Protein AF-A0A0N7JUK9-F1 (afdb_monomer_lite)

Secondary structure (DSSP, 8-state):
-BTTBSS-HHHHHHHHHHHHHHHHHHHHHHHHHHHHT--EEE--TT--------HHHHHHHHHHHHHHHTT---SS---SS--EEEES-HHHHHHHHHTT--EEETT--S-TTTSPP---SSGGGS-HHHHTTS--PPPP---

Sequence (143 aa):
MRAGRIANADTAALIAQSREADERDRVAKTYLCALLGYDTAALANEGLTVYAPARLRLEAALRAAQQSAATVEDPQPRSSHPWHFITNRSTTLATLQSIGASARHAEDRSDPARTPAYLGFFDEDISDSDRLGSPRAPGPLQL

Radius of gyration: 20.31 Å; chains: 1; bounding box: 66×39×54 Å

Organism: NCBI:txid1323664

pLDDT: mean 74.3, std 15.98, range [38.84, 95.12]

Foldseek 3Di:
DPPPDPDDPVVVVVVVVVVVVCLLCVQLVLQLCLQVVNQEDEDDPDDDDDDDDDPVSSVVSSVVSVVVSVPDPDSDPPRPRHHEYEYQDPVVQVVCVVVVGHYDYQPPCVDVVSDDHDPDDDPVSDDPVVVVVDDPDDDDDDD

Structure (mmCIF, N/CA/C/O backbone):
data_AF-A0A0N7JUK9-F1
#
_entry.id   AF-A0A0N7JUK9-F1
#
loop_
_atom_site.group_PDB
_atom_site.id
_atom_site.type_symbol
_atom_site.label_atom_id
_atom_site.label_alt_id
_atom_site.label_comp_id
_atom_site.label_asym_id
_atom_site.label_entity_id
_atom_site.label_seq_id
_atom_site.pdbx_PDB_ins_code
_atom_site.Cartn_x
_atom_site.Cartn_y
_atom_site.Cartn_z
_atom_site.occupancy
_atom_site.B_iso_or_equiv
_atom_site.auth_seq_id
_atom_site.auth_comp_id
_atom_site.auth_asym_id
_atom_site.auth_atom_id
_atom_site.pdbx_PDB_model_num
ATOM 1 N N . MET A 1 1 ? 5.794 -0.891 33.445 1.00 47.47 1 MET A N 1
ATOM 2 C CA . MET A 1 1 ? 4.531 -1.654 33.323 1.00 47.47 1 MET A CA 1
ATOM 3 C C . MET A 1 1 ? 3.838 -1.682 34.679 1.00 47.47 1 MET A C 1
ATOM 5 O O . MET A 1 1 ? 4.474 -2.089 35.640 1.00 47.47 1 MET A O 1
ATOM 9 N N . ARG A 1 2 ? 2.576 -1.248 34.798 1.00 50.44 2 ARG A N 1
ATOM 10 C CA . ARG A 1 2 ? 1.756 -1.514 35.998 1.00 50.44 2 ARG A CA 1
ATOM 11 C C . ARG A 1 2 ? 0.662 -2.511 35.605 1.00 50.44 2 ARG A C 1
ATOM 13 O O . ARG A 1 2 ? -0.066 -2.262 34.650 1.00 50.44 2 ARG A O 1
ATOM 20 N N . ALA A 1 3 ? 0.590 -3.640 36.313 1.00 62.16 3 ALA A N 1
ATOM 21 C CA . ALA A 1 3 ? -0.459 -4.661 36.185 1.00 62.16 3 ALA A CA 1
ATOM 22 C C . ALA A 1 3 ? -0.693 -5.236 34.766 1.00 62.16 3 ALA A C 1
ATOM 24 O O . ALA A 1 3 ? -1.832 -5.465 34.375 1.00 62.16 3 ALA A O 1
ATOM 25 N N . GLY A 1 4 ? 0.357 -5.436 33.959 1.00 65.12 4 GLY A N 1
ATOM 26 C CA . GLY A 1 4 ? 0.213 -6.010 32.608 1.00 65.12 4 GLY A CA 1
ATOM 27 C C . GLY A 1 4 ? -0.435 -5.082 31.569 1.00 65.12 4 GLY A C 1
ATOM 28 O O . GLY A 1 4 ? -0.565 -5.460 30.409 1.00 65.12 4 GLY A O 1
ATOM 29 N N . ARG A 1 5 ? -0.790 -3.842 31.939 1.00 61.12 5 ARG A N 1
ATOM 30 C CA . ARG A 1 5 ? -1.208 -2.812 30.983 1.00 61.12 5 ARG A CA 1
ATOM 31 C C . ARG A 1 5 ? 0.011 -2.070 30.447 1.00 61.12 5 ARG A C 1
ATOM 33 O O . ARG A 1 5 ? 0.749 -1.426 31.195 1.00 61.12 5 ARG A O 1
ATOM 40 N N . ILE A 1 6 ? 0.191 -2.161 29.132 1.00 69.12 6 ILE A N 1
ATOM 41 C CA . ILE A 1 6 ? 1.264 -1.487 28.389 1.00 69.12 6 ILE A CA 1
ATOM 42 C C . ILE A 1 6 ? 0.969 0.025 28.258 1.00 69.12 6 ILE A C 1
ATOM 44 O O . ILE A 1 6 ? 1.899 0.816 28.150 1.00 69.12 6 ILE A O 1
ATOM 48 N N . ALA A 1 7 ? -0.300 0.444 28.384 1.00 74.94 7 ALA A N 1
ATOM 49 C CA . ALA A 1 7 ? -0.749 1.836 28.282 1.00 74.94 7 ALA A CA 1
ATOM 50 C C . ALA A 1 7 ? -1.719 2.247 29.416 1.00 74.94 7 ALA A C 1
ATOM 52 O O . ALA A 1 7 ? -2.567 1.455 29.862 1.00 74.94 7 ALA A O 1
ATOM 53 N N . ASN A 1 8 ? -1.621 3.504 29.871 1.00 86.75 8 ASN A N 1
ATOM 54 C CA . ASN A 1 8 ? -2.604 4.111 30.780 1.00 86.75 8 ASN A CA 1
ATOM 55 C C . ASN A 1 8 ? -3.948 4.359 30.048 1.00 86.75 8 ASN A C 1
ATOM 57 O O . ASN A 1 8 ? -4.079 4.048 28.863 1.00 86.75 8 ASN A O 1
ATOM 61 N N . ALA A 1 9 ? -4.981 4.809 30.765 1.00 87.00 9 ALA A N 1
ATOM 62 C CA . ALA A 1 9 ? -6.319 4.980 30.188 1.00 87.00 9 ALA A CA 1
ATOM 63 C C . ALA A 1 9 ? -6.340 6.015 29.050 1.00 87.00 9 ALA A C 1
ATOM 65 O O . ALA A 1 9 ? -6.907 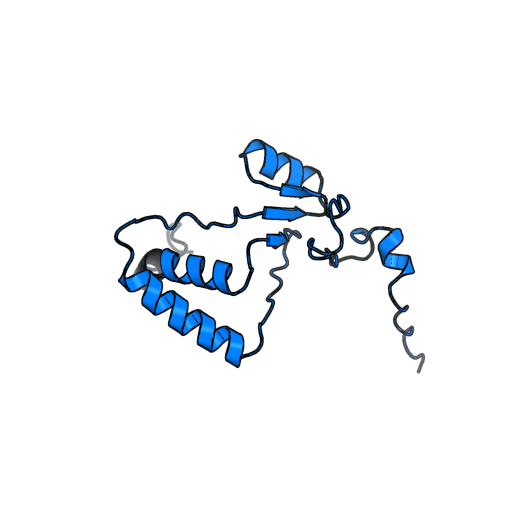5.737 27.996 1.00 87.00 9 ALA A O 1
ATOM 66 N N . ASP A 1 10 ? -5.643 7.134 29.229 1.00 89.69 10 ASP A N 1
ATOM 67 C CA . ASP A 1 10 ? -5.603 8.223 28.251 1.00 89.69 10 ASP A CA 1
ATOM 68 C C . ASP A 1 10 ? -4.896 7.795 26.960 1.00 89.69 10 ASP A C 1
ATOM 70 O O . ASP A 1 10 ? -5.410 7.992 25.862 1.00 89.69 10 ASP A O 1
ATOM 74 N N . THR A 1 11 ? -3.751 7.113 27.066 1.00 90.00 11 THR A N 1
ATOM 75 C CA . THR A 1 11 ? -3.047 6.550 25.906 1.00 90.00 11 THR A CA 1
ATOM 76 C C . THR A 1 11 ? -3.894 5.496 25.192 1.00 90.00 11 THR A C 1
ATOM 78 O O . THR A 1 11 ? -3.910 5.456 23.965 1.00 90.00 11 THR A O 1
ATOM 81 N N . ALA A 1 12 ? -4.623 4.652 25.930 1.00 88.75 12 ALA A N 1
ATOM 82 C CA . ALA A 1 12 ? -5.521 3.675 25.317 1.00 88.75 12 ALA A CA 1
ATOM 83 C C . ALA A 1 12 ? -6.662 4.355 24.538 1.00 88.75 12 ALA A C 1
ATOM 85 O O . ALA A 1 12 ? -6.991 3.911 23.438 1.00 88.75 12 ALA A O 1
ATOM 86 N N . ALA A 1 13 ? -7.217 5.448 25.070 1.00 90.38 13 ALA A N 1
ATOM 87 C CA . ALA A 1 13 ? -8.234 6.244 24.389 1.00 90.38 13 ALA A CA 1
ATOM 88 C C . ALA A 1 13 ? -7.686 6.908 23.114 1.00 90.38 13 ALA A C 1
ATOM 90 O O . ALA A 1 13 ? -8.327 6.834 22.068 1.00 90.38 13 ALA A O 1
ATOM 91 N N . LEU A 1 14 ? -6.472 7.469 23.161 1.00 93.25 14 LEU A N 1
ATOM 92 C CA . LEU A 1 14 ? -5.811 8.045 21.982 1.00 93.25 14 LEU A CA 1
ATOM 93 C C . LEU A 1 14 ? -5.555 7.001 20.888 1.00 93.25 14 LEU A C 1
ATOM 95 O O . LEU A 1 14 ? -5.791 7.269 19.713 1.00 93.25 14 LEU A O 1
ATOM 99 N N . ILE A 1 15 ? -5.124 5.790 21.255 1.00 90.56 15 ILE A N 1
ATOM 100 C CA . ILE A 1 15 ? -4.944 4.690 20.294 1.00 90.56 15 ILE A CA 1
ATOM 101 C C . ILE A 1 15 ? -6.282 4.307 19.655 1.00 90.56 15 ILE A C 1
ATOM 103 O O . ILE A 1 15 ? -6.340 4.096 18.445 1.00 90.56 15 ILE A O 1
ATOM 107 N N . ALA A 1 16 ? -7.353 4.214 20.446 1.00 91.31 16 ALA A N 1
ATOM 108 C CA . ALA A 1 16 ? -8.682 3.907 19.925 1.00 91.31 16 ALA A CA 1
ATOM 109 C C . ALA A 1 16 ? -9.159 4.984 18.939 1.00 91.31 16 ALA A C 1
ATOM 111 O O . ALA A 1 16 ? -9.578 4.652 17.833 1.00 91.31 16 ALA A O 1
ATOM 112 N N . GLN A 1 17 ? -8.997 6.261 19.295 1.00 92.75 17 GLN A N 1
ATOM 113 C CA . GLN A 1 17 ? -9.339 7.387 18.427 1.00 92.75 17 GLN A CA 1
ATOM 114 C C . GLN A 1 17 ? -8.517 7.392 17.131 1.00 92.75 17 GLN A C 1
ATOM 116 O O . GLN A 1 17 ? -9.065 7.631 16.057 1.00 92.75 17 GLN A O 1
ATOM 121 N N . SER A 1 18 ? -7.216 7.096 17.213 1.00 91.56 18 SER A N 1
ATOM 122 C CA . SER A 1 18 ? -6.349 6.973 16.036 1.00 91.56 18 SER A CA 1
ATOM 123 C C . SER A 1 18 ? -6.837 5.873 15.100 1.00 91.56 18 SER A C 1
ATOM 125 O O . SER A 1 18 ? -6.938 6.096 13.900 1.00 91.56 18 SER A O 1
ATOM 127 N N . ARG A 1 19 ? -7.185 4.699 15.640 1.00 90.62 19 ARG A N 1
ATOM 128 C CA . ARG A 1 19 ? -7.694 3.573 14.842 1.00 90.62 19 ARG A CA 1
ATOM 129 C C . ARG A 1 19 ? -9.022 3.900 14.170 1.00 90.62 19 ARG A C 1
ATOM 131 O O . ARG A 1 19 ? -9.225 3.540 13.019 1.00 90.62 19 ARG A O 1
ATOM 138 N N . GLU A 1 20 ? -9.913 4.590 14.874 1.00 90.12 20 GLU A N 1
ATOM 139 C CA . GLU A 1 20 ? -11.186 5.033 14.305 1.00 90.12 20 GLU A CA 1
ATOM 140 C C . GLU A 1 20 ? -10.978 6.055 13.178 1.00 90.12 20 GLU A C 1
ATOM 142 O O . GLU A 1 20 ? -11.640 5.984 12.144 1.00 90.12 20 GLU A O 1
ATOM 147 N N . ALA A 1 21 ? -10.037 6.989 13.350 1.00 88.38 21 ALA A N 1
ATOM 148 C CA . ALA A 1 21 ? -9.652 7.914 12.289 1.00 88.38 21 ALA A CA 1
ATOM 149 C C . ALA A 1 21 ? -9.065 7.172 11.078 1.00 88.38 21 ALA A C 1
ATOM 151 O O . ALA A 1 21 ? -9.457 7.449 9.947 1.00 88.38 21 ALA A O 1
ATOM 152 N N . ASP A 1 22 ? -8.199 6.184 11.307 1.00 87.31 22 ASP A N 1
ATOM 153 C CA . ASP A 1 22 ? -7.622 5.373 10.237 1.00 87.31 22 ASP A CA 1
ATOM 154 C C . ASP A 1 22 ? -8.674 4.574 9.461 1.00 87.31 22 ASP A C 1
ATOM 156 O O . ASP A 1 22 ? -8.587 4.513 8.232 1.00 87.31 22 ASP A O 1
ATOM 160 N N . GLU A 1 23 ? -9.673 4.010 10.146 1.00 84.94 23 GLU A N 1
ATOM 161 C CA . GLU A 1 23 ? -10.769 3.285 9.494 1.00 84.94 23 GLU A CA 1
ATOM 162 C C . GLU A 1 23 ? -11.628 4.224 8.640 1.00 84.94 23 GLU A C 1
ATOM 164 O O . GLU A 1 23 ? -11.928 3.906 7.488 1.00 84.94 23 GLU A O 1
ATOM 169 N N . ARG A 1 24 ? -11.955 5.419 9.154 1.00 83.94 24 ARG A N 1
ATOM 170 C CA . ARG A 1 24 ? -12.681 6.447 8.386 1.00 83.94 24 ARG A CA 1
ATOM 171 C C . ARG A 1 24 ? -11.909 6.882 7.138 1.00 83.94 24 ARG A C 1
ATOM 173 O O . ARG A 1 24 ? -12.505 7.066 6.078 1.00 83.94 24 ARG A O 1
ATOM 180 N N . ASP A 1 25 ? -10.588 6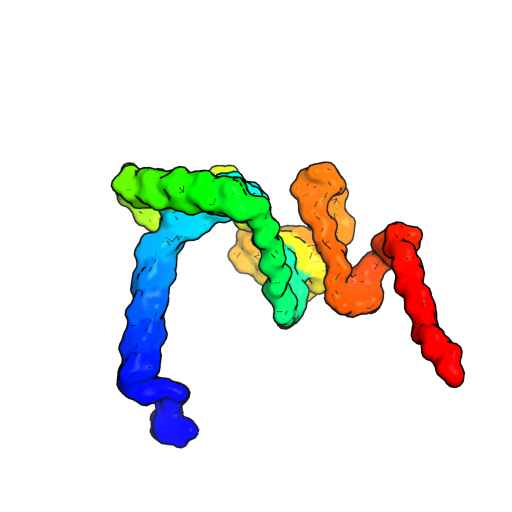.991 7.237 1.00 85.50 25 ASP A N 1
ATOM 181 C CA . ASP A 1 25 ? -9.737 7.443 6.135 1.00 85.50 25 ASP A CA 1
ATOM 182 C C . ASP A 1 25 ? -9.400 6.340 5.120 1.00 85.50 25 ASP A C 1
ATOM 184 O O . ASP A 1 25 ? -8.872 6.636 4.041 1.00 85.50 25 ASP A O 1
ATOM 188 N N . ARG A 1 26 ? -9.682 5.066 5.425 1.00 83.25 26 ARG A N 1
ATOM 189 C CA . ARG A 1 26 ? -9.266 3.912 4.610 1.00 83.25 26 ARG A CA 1
ATOM 190 C C . ARG A 1 26 ? -9.689 4.037 3.146 1.00 83.25 26 ARG A C 1
ATOM 192 O O . ARG A 1 26 ? -8.903 3.721 2.249 1.00 83.25 26 ARG A O 1
ATOM 199 N N . VAL A 1 27 ? -10.908 4.515 2.891 1.00 80.69 27 VAL A N 1
ATOM 200 C CA . VAL A 1 27 ? -11.451 4.680 1.532 1.00 80.69 27 VAL A CA 1
ATOM 201 C C . VAL A 1 27 ? -10.662 5.727 0.749 1.00 80.69 27 VAL A C 1
ATOM 203 O O . VAL A 1 27 ? -10.154 5.436 -0.334 1.00 80.69 27 VAL A O 1
ATOM 206 N N . ALA A 1 28 ? -10.477 6.916 1.325 1.00 83.44 28 ALA A N 1
ATOM 207 C CA . ALA A 1 28 ? -9.707 7.991 0.705 1.00 83.44 28 ALA A CA 1
ATOM 208 C C . ALA A 1 28 ? -8.238 7.589 0.484 1.00 83.44 28 ALA A C 1
ATOM 210 O O . ALA A 1 28 ? -7.691 7.834 -0.590 1.00 83.44 28 ALA A O 1
ATOM 211 N N . LYS A 1 29 ? -7.613 6.907 1.455 1.00 86.62 29 LYS A N 1
ATOM 212 C CA . LYS A 1 29 ? -6.245 6.374 1.330 1.00 86.62 29 LYS A CA 1
ATOM 213 C C . LYS A 1 29 ? -6.133 5.363 0.182 1.00 86.62 29 LYS A C 1
ATOM 215 O O . LYS A 1 29 ? -5.172 5.413 -0.578 1.00 86.62 29 LYS A O 1
ATOM 220 N N . THR A 1 30 ? -7.135 4.500 0.002 1.00 81.50 30 THR A N 1
ATOM 221 C CA . THR A 1 30 ? -7.168 3.525 -1.104 1.00 81.50 30 THR A CA 1
ATOM 222 C C . THR A 1 30 ? -7.222 4.223 -2.466 1.00 81.50 30 THR A C 1
ATOM 224 O O . THR A 1 30 ? -6.419 3.913 -3.346 1.00 81.50 30 THR A O 1
ATOM 227 N N . TYR A 1 31 ? -8.109 5.211 -2.630 1.00 82.00 31 TYR A N 1
ATOM 228 C CA . TYR A 1 31 ? -8.185 6.008 -3.861 1.00 82.00 31 TYR A CA 1
ATOM 229 C C . TYR A 1 31 ? -6.901 6.790 -4.131 1.00 82.00 31 TYR A C 1
ATOM 231 O O . TYR A 1 31 ? -6.440 6.841 -5.269 1.00 82.00 31 TYR A O 1
ATOM 239 N N . LEU A 1 32 ? -6.306 7.375 -3.091 1.00 87.38 32 LEU A N 1
ATOM 240 C CA . LEU A 1 32 ? -5.043 8.091 -3.203 1.00 87.38 32 LEU A CA 1
ATOM 241 C C . LEU A 1 32 ? -3.935 7.179 -3.740 1.00 87.38 32 LEU A C 1
ATOM 243 O O . LEU A 1 32 ? -3.240 7.559 -4.680 1.00 87.38 32 LEU A O 1
ATOM 247 N N . CYS A 1 33 ? -3.797 5.973 -3.184 1.00 85.19 33 CYS A N 1
ATOM 248 C CA . CYS A 1 33 ? -2.834 4.989 -3.667 1.00 85.19 33 CYS A CA 1
ATOM 249 C C . CYS A 1 33 ? -3.086 4.637 -5.138 1.00 85.19 33 CYS A C 1
ATOM 251 O O . CYS A 1 33 ? -2.157 4.712 -5.938 1.00 85.19 33 CYS A O 1
ATOM 253 N N . ALA A 1 34 ? -4.336 4.374 -5.533 1.00 82.00 34 ALA A N 1
ATOM 254 C CA . ALA A 1 34 ? -4.673 4.085 -6.928 1.00 82.00 34 ALA A CA 1
ATOM 255 C C . ALA A 1 34 ? -4.314 5.247 -7.879 1.00 82.00 34 ALA A C 1
ATOM 257 O O . ALA A 1 34 ? -3.669 5.032 -8.903 1.00 82.00 34 ALA A O 1
ATOM 258 N N . LEU A 1 35 ? -4.645 6.494 -7.519 1.00 86.31 35 LEU A N 1
ATOM 259 C CA . LEU A 1 35 ? -4.318 7.696 -8.305 1.00 86.31 35 LEU A CA 1
ATOM 260 C C . LEU A 1 35 ? -2.808 7.928 -8.446 1.00 86.31 35 LEU A C 1
ATOM 262 O O . LEU A 1 35 ? -2.330 8.474 -9.445 1.00 86.31 35 LEU A O 1
ATOM 266 N N . LEU A 1 36 ? -2.041 7.532 -7.434 1.00 86.62 36 LEU A N 1
ATOM 267 C CA . LEU A 1 36 ? -0.587 7.624 -7.450 1.00 86.62 36 LEU A CA 1
ATOM 268 C C . LEU A 1 36 ? 0.078 6.418 -8.134 1.00 86.62 36 LEU A C 1
ATOM 270 O O . LEU A 1 36 ? 1.279 6.481 -8.412 1.00 86.62 36 LEU A O 1
ATOM 2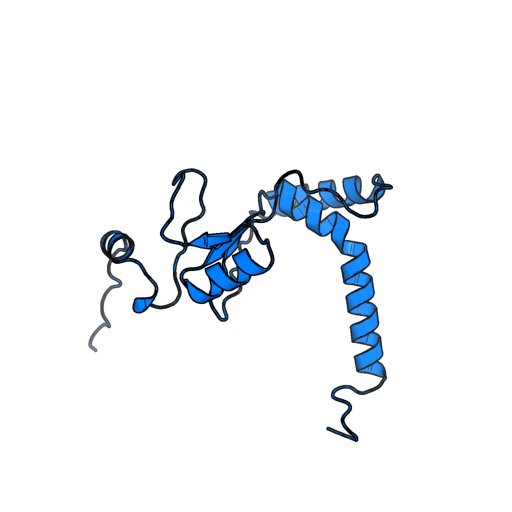74 N N . GLY A 1 37 ? -0.690 5.382 -8.484 1.00 82.38 37 GLY A N 1
ATOM 275 C CA . GLY A 1 37 ? -0.175 4.12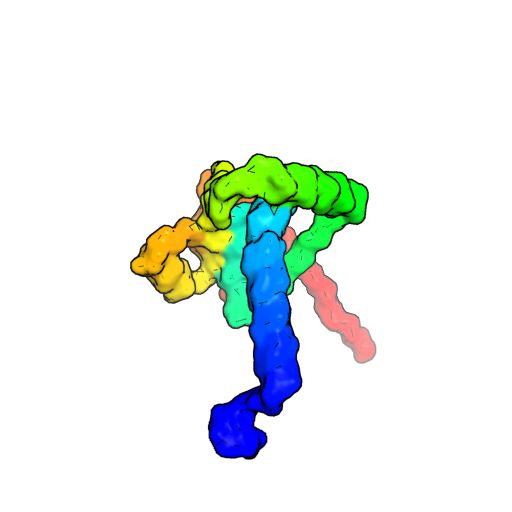7 -9.033 1.00 82.38 37 GLY A CA 1
ATOM 276 C C . GLY A 1 37 ? 0.566 3.291 -7.988 1.00 82.38 37 GLY A C 1
ATOM 277 O O . GLY A 1 37 ? 1.523 2.599 -8.317 1.00 82.38 37 GLY A O 1
ATOM 278 N N . TYR A 1 38 ? 0.188 3.416 -6.716 1.00 83.69 38 TYR A N 1
ATOM 279 C CA . TYR A 1 38 ? 0.737 2.634 -5.614 1.00 83.69 38 TYR A CA 1
ATOM 280 C C . TYR A 1 38 ? -0.134 1.407 -5.387 1.00 83.69 38 TYR A C 1
ATOM 282 O O . TYR A 1 38 ? -1.133 1.456 -4.675 1.00 83.69 38 TYR A O 1
ATOM 290 N N . ASP A 1 39 ? 0.265 0.305 -6.002 1.00 82.31 39 ASP A N 1
ATOM 291 C CA . ASP A 1 39 ? -0.346 -1.012 -5.823 1.00 82.31 39 ASP A CA 1
ATOM 292 C C . ASP A 1 39 ? 0.681 -2.074 -5.406 1.00 82.31 39 ASP A C 1
ATOM 294 O O . ASP A 1 39 ? 0.332 -3.229 -5.185 1.00 82.31 39 ASP A O 1
ATOM 298 N N . THR A 1 40 ? 1.954 -1.692 -5.284 1.00 82.81 40 THR A N 1
ATOM 299 C CA . THR A 1 40 ? 3.057 -2.611 -5.025 1.00 82.81 40 THR A CA 1
ATOM 300 C C . THR A 1 40 ? 3.806 -2.203 -3.762 1.00 82.81 40 THR A C 1
ATOM 302 O O . THR A 1 40 ? 4.288 -1.076 -3.653 1.00 82.81 40 THR A O 1
ATOM 305 N N . ALA A 1 41 ? 3.943 -3.136 -2.821 1.00 83.56 41 ALA A N 1
ATOM 306 C CA . ALA A 1 41 ? 4.710 -2.957 -1.592 1.00 83.56 41 ALA A CA 1
ATOM 307 C C . ALA A 1 41 ? 5.907 -3.917 -1.553 1.00 83.56 41 ALA A C 1
ATOM 309 O O . ALA A 1 41 ? 5.772 -5.115 -1.803 1.00 83.56 41 ALA A O 1
ATOM 310 N N . ALA A 1 42 ? 7.086 -3.399 -1.215 1.00 83.19 42 ALA A N 1
ATOM 311 C CA . ALA A 1 42 ? 8.256 -4.226 -0.947 1.00 83.19 42 ALA A CA 1
ATOM 312 C C . ALA A 1 42 ? 8.267 -4.666 0.525 1.00 83.19 42 ALA A C 1
ATOM 314 O O . ALA A 1 42 ? 8.017 -3.860 1.420 1.00 83.19 42 ALA A O 1
ATOM 315 N N . LEU A 1 43 ? 8.575 -5.938 0.769 1.00 81.69 43 LEU A N 1
ATOM 316 C CA . LEU A 1 43 ? 8.759 -6.516 2.096 1.00 81.69 43 LEU A CA 1
ATOM 317 C C . LEU A 1 43 ? 10.218 -6.948 2.250 1.00 81.69 43 LEU A C 1
ATOM 319 O O . LEU A 1 43 ? 10.609 -8.043 1.837 1.00 81.69 43 LEU A O 1
ATOM 323 N N . ALA A 1 44 ? 10.996 -6.056 2.857 1.00 72.50 44 ALA A N 1
ATOM 324 C CA . ALA A 1 44 ? 12.345 -6.282 3.355 1.00 72.50 44 ALA A CA 1
ATOM 325 C C . ALA A 1 44 ? 12.274 -6.126 4.875 1.00 72.50 44 ALA A C 1
ATOM 327 O O . ALA A 1 44 ? 11.691 -5.146 5.331 1.00 72.50 44 ALA A O 1
ATOM 328 N N . ASN A 1 45 ? 12.818 -7.078 5.632 1.00 61.59 45 ASN A N 1
ATOM 329 C CA . ASN A 1 45 ? 12.574 -7.349 7.059 1.00 61.59 45 ASN A CA 1
ATOM 330 C C . ASN A 1 45 ? 12.393 -6.184 8.052 1.00 61.59 45 ASN A C 1
ATOM 332 O O . ASN A 1 45 ? 11.928 -6.478 9.140 1.00 61.59 45 ASN A O 1
ATOM 336 N N . GLU A 1 46 ? 12.719 -4.929 7.749 1.00 57.56 46 GLU A N 1
ATOM 337 C CA . GLU A 1 46 ? 12.501 -3.787 8.650 1.00 57.56 46 GLU A CA 1
ATOM 338 C C . GLU A 1 46 ? 12.476 -2.411 7.945 1.00 57.56 46 GLU A C 1
ATOM 340 O O . GLU A 1 46 ? 12.524 -1.369 8.596 1.00 57.56 46 GLU A O 1
ATOM 345 N N . GLY A 1 47 ? 12.380 -2.367 6.611 1.00 55.19 47 GLY A N 1
ATOM 346 C CA . GLY A 1 47 ? 12.466 -1.115 5.852 1.00 55.19 47 GLY A CA 1
ATOM 347 C C . GLY A 1 47 ? 11.128 -0.684 5.260 1.00 55.19 47 GLY A C 1
ATOM 348 O O . GLY A 1 47 ? 10.639 -1.314 4.327 1.00 55.19 47 GLY A O 1
ATOM 349 N N . LEU A 1 48 ? 10.560 0.426 5.742 1.00 53.62 48 LEU A N 1
ATOM 350 C CA . LEU A 1 48 ? 9.517 1.149 5.010 1.00 53.62 48 LEU A CA 1
ATOM 351 C C . LEU A 1 48 ? 10.196 2.139 4.054 1.00 53.62 48 LEU A C 1
ATOM 353 O O . LEU A 1 48 ? 10.792 3.121 4.494 1.00 53.62 48 LEU A O 1
ATOM 357 N N . THR A 1 49 ? 10.102 1.913 2.746 1.00 57.62 49 THR A N 1
ATOM 358 C CA . THR A 1 49 ? 10.547 2.907 1.761 1.00 57.62 49 THR A CA 1
ATOM 359 C C . THR A 1 49 ? 9.420 3.896 1.496 1.00 57.62 49 THR A C 1
ATOM 361 O O . THR A 1 49 ? 8.367 3.536 0.974 1.00 57.62 49 THR A O 1
ATOM 364 N N . VAL A 1 50 ? 9.643 5.165 1.836 1.00 57.19 50 VAL A N 1
ATOM 365 C CA . VAL A 1 50 ? 8.705 6.245 1.517 1.00 57.19 50 VAL A CA 1
ATOM 366 C C . VAL A 1 50 ? 9.047 6.796 0.137 1.00 57.19 50 VAL A C 1
ATOM 368 O O . VAL A 1 50 ? 10.030 7.515 -0.028 1.00 57.19 50 VAL A O 1
ATOM 371 N N . TYR A 1 51 ? 8.227 6.482 -0.864 1.00 66.44 51 TYR A N 1
ATOM 372 C CA . TYR A 1 51 ? 8.271 7.184 -2.143 1.00 66.44 51 TYR A CA 1
ATOM 373 C C . TYR A 1 51 ? 7.406 8.450 -2.053 1.00 66.44 51 TYR A C 1
ATOM 375 O O . TYR A 1 51 ? 6.181 8.384 -1.935 1.00 66.44 51 TYR A O 1
ATOM 383 N N . ALA A 1 52 ? 8.057 9.615 -2.079 1.00 74.62 52 ALA A N 1
ATOM 384 C CA . ALA A 1 52 ? 7.385 10.908 -2.080 1.00 74.62 52 ALA A CA 1
ATOM 385 C C . ALA A 1 52 ? 7.142 11.368 -3.532 1.00 74.62 52 ALA A C 1
ATOM 387 O O . ALA A 1 52 ? 8.101 11.686 -4.239 1.00 74.62 52 ALA A O 1
ATOM 388 N N . PRO A 1 53 ? 5.884 11.427 -4.006 1.00 81.81 53 PRO A N 1
ATOM 389 C CA . PRO A 1 53 ? 5.590 11.957 -5.331 1.00 81.81 53 PRO A CA 1
ATOM 390 C C . PRO A 1 53 ? 5.805 13.476 -5.352 1.00 81.81 53 PRO A C 1
ATOM 392 O O . PRO A 1 53 ? 5.819 14.140 -4.314 1.00 81.81 53 PRO A O 1
ATOM 395 N N . ALA A 1 54 ? 5.922 14.057 -6.549 1.00 89.88 54 ALA A N 1
ATOM 396 C CA . ALA A 1 54 ? 5.994 15.509 -6.700 1.00 89.88 54 ALA A CA 1
ATOM 397 C C . ALA A 1 54 ? 4.814 16.197 -5.987 1.00 89.88 54 ALA A C 1
ATOM 399 O O . ALA A 1 54 ? 3.667 15.771 -6.135 1.00 89.88 54 ALA A O 1
ATOM 400 N N . ARG A 1 55 ? 5.081 17.290 -5.257 1.00 90.88 55 ARG A N 1
ATOM 401 C CA . ARG A 1 55 ? 4.086 17.974 -4.407 1.00 90.88 55 ARG A CA 1
ATOM 402 C C . ARG A 1 55 ? 2.764 18.255 -5.125 1.00 90.88 55 ARG A C 1
ATOM 404 O O . ARG A 1 55 ? 1.708 17.951 -4.588 1.00 90.88 55 ARG A O 1
ATOM 411 N N . LEU A 1 56 ? 2.827 18.799 -6.343 1.00 94.56 56 LEU A N 1
ATOM 412 C CA . LEU A 1 56 ? 1.634 19.125 -7.134 1.00 94.56 56 LEU A CA 1
ATOM 413 C C . LEU A 1 56 ? 0.821 17.876 -7.505 1.00 94.56 56 LEU A C 1
ATOM 415 O O . LEU A 1 56 ? -0.405 17.908 -7.475 1.00 94.56 56 LEU A O 1
ATOM 419 N N . ARG A 1 57 ? 1.501 16.762 -7.804 1.00 92.38 57 ARG A N 1
ATOM 420 C CA . ARG A 1 57 ? 0.856 15.474 -8.083 1.00 92.38 57 ARG A CA 1
ATOM 421 C C . ARG A 1 57 ? 0.170 14.928 -6.832 1.00 92.38 57 ARG A C 1
ATOM 423 O O . ARG A 1 57 ? -0.963 14.467 -6.925 1.00 92.38 57 ARG A O 1
ATOM 430 N N . LEU A 1 58 ? 0.832 15.012 -5.676 1.00 91.88 58 LEU A N 1
ATOM 431 C CA . LEU A 1 58 ? 0.255 14.591 -4.399 1.00 91.88 58 LEU A CA 1
ATOM 432 C C . LEU A 1 58 ? -0.992 15.403 -4.049 1.00 91.88 58 LEU A C 1
ATOM 434 O O . LEU A 1 58 ? -2.019 14.835 -3.696 1.00 91.88 58 LEU A O 1
ATOM 438 N N . GLU A 1 59 ? -0.906 16.727 -4.165 1.00 94.38 59 GLU A N 1
ATOM 439 C CA . GLU A 1 59 ? -2.007 17.631 -3.843 1.00 94.38 59 GLU A CA 1
ATOM 440 C C . GLU A 1 59 ? -3.225 17.377 -4.739 1.00 94.38 59 GLU A C 1
ATOM 442 O O . GLU A 1 59 ? -4.346 17.260 -4.241 1.00 94.38 59 GLU A O 1
ATOM 447 N N . ALA A 1 60 ? -3.010 17.235 -6.050 1.00 93.44 60 ALA A N 1
ATOM 448 C CA . ALA A 1 60 ? -4.076 16.908 -6.990 1.00 93.44 60 ALA A CA 1
ATOM 449 C C . ALA A 1 60 ? -4.734 15.559 -6.655 1.00 93.44 60 ALA A C 1
ATOM 451 O O . ALA A 1 60 ? -5.962 15.464 -6.615 1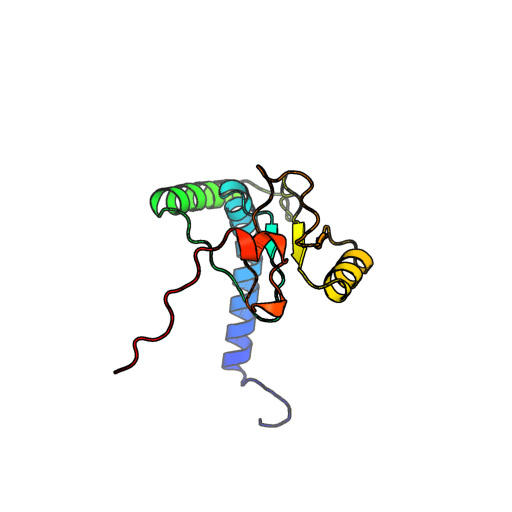.00 93.44 60 ALA A O 1
ATOM 452 N N . ALA A 1 61 ? -3.928 14.536 -6.350 1.00 91.44 61 ALA A N 1
ATOM 453 C CA . ALA A 1 61 ? -4.428 13.213 -5.992 1.00 91.44 61 ALA A CA 1
ATOM 454 C C . ALA A 1 61 ? -5.210 13.219 -4.664 1.00 91.44 61 ALA A C 1
ATOM 456 O O . ALA A 1 61 ? -6.255 12.581 -4.573 1.00 91.44 61 ALA A O 1
ATOM 457 N N . LEU A 1 62 ? -4.766 13.986 -3.660 1.00 91.88 62 LEU A N 1
ATOM 458 C CA . LEU A 1 62 ? -5.478 14.149 -2.387 1.00 91.88 62 LEU A CA 1
ATOM 459 C C . LEU A 1 62 ? -6.856 14.788 -2.578 1.00 91.88 62 LEU A C 1
ATOM 461 O O . LEU A 1 62 ? -7.843 14.282 -2.044 1.00 91.88 62 LEU A O 1
ATOM 465 N N . ARG A 1 63 ? -6.943 15.866 -3.369 1.00 92.06 63 ARG A N 1
ATOM 466 C CA . ARG A 1 63 ? -8.224 16.531 -3.663 1.00 92.06 63 ARG A CA 1
ATOM 467 C C . ARG A 1 63 ? -9.189 15.586 -4.380 1.00 92.06 63 ARG A C 1
ATOM 469 O O . ARG A 1 63 ? -10.354 15.503 -3.999 1.00 92.06 63 ARG A O 1
ATOM 476 N N . ALA A 1 64 ? -8.700 14.841 -5.371 1.00 88.69 64 ALA A N 1
ATOM 477 C CA . ALA A 1 64 ? -9.507 13.867 -6.102 1.00 88.69 64 ALA A CA 1
ATOM 478 C C . ALA A 1 64 ? -9.970 12.696 -5.210 1.00 88.69 64 ALA A C 1
ATOM 480 O O . ALA A 1 64 ? -11.130 12.283 -5.280 1.00 88.69 64 ALA A O 1
ATOM 481 N N . ALA A 1 65 ? -9.102 12.193 -4.327 1.00 87.62 65 ALA A N 1
ATOM 482 C CA . ALA A 1 65 ? -9.438 11.122 -3.390 1.00 87.62 65 ALA A CA 1
ATOM 483 C C . ALA A 1 65 ? -10.508 11.547 -2.368 1.00 87.62 65 ALA A C 1
ATOM 485 O O . ALA A 1 65 ? -11.428 10.778 -2.096 1.00 87.62 65 ALA A O 1
ATOM 486 N N . GLN A 1 66 ? -10.435 12.777 -1.847 1.00 86.62 66 GLN A N 1
ATOM 487 C CA . GLN A 1 66 ? -11.442 13.329 -0.930 1.00 86.62 66 GLN A CA 1
ATOM 488 C C . GLN A 1 66 ? -12.821 13.465 -1.592 1.00 86.62 66 GLN A C 1
ATOM 490 O O . GLN A 1 66 ? -13.829 13.098 -0.994 1.00 86.62 66 GLN A O 1
ATOM 495 N N . GLN A 1 67 ? -12.868 13.944 -2.839 1.00 85.12 67 GLN A N 1
ATOM 496 C CA . GLN A 1 67 ? -14.116 14.062 -3.607 1.00 85.12 67 GLN A CA 1
ATOM 497 C C . GLN A 1 67 ? -14.733 12.689 -3.907 1.00 85.12 67 GLN A C 1
ATOM 499 O O . GLN A 1 67 ? -15.945 12.506 -3.797 1.00 85.12 67 GLN A O 1
ATOM 504 N N . SER A 1 68 ? -13.888 11.710 -4.236 1.00 76.94 68 SER A N 1
ATOM 505 C CA . SER A 1 68 ? -14.323 10.339 -4.524 1.00 76.94 68 SER A CA 1
ATOM 506 C C . SER A 1 68 ? -14.863 9.648 -3.270 1.00 76.94 68 SER A C 1
ATOM 508 O O . SER A 1 68 ? -15.924 9.035 -3.320 1.00 76.94 68 SER A O 1
ATOM 510 N N . ALA A 1 69 ? -14.197 9.804 -2.121 1.00 72.88 69 ALA A N 1
ATOM 511 C CA . ALA A 1 69 ? -14.642 9.223 -0.854 1.00 72.88 69 ALA A CA 1
ATOM 512 C C . ALA A 1 69 ? -16.000 9.770 -0.373 1.00 72.88 69 ALA A C 1
ATOM 514 O O . ALA A 1 69 ? -16.739 9.049 0.286 1.00 72.88 69 ALA A O 1
ATOM 515 N N . ALA A 1 70 ? -16.355 11.007 -0.734 1.00 72.19 70 ALA A N 1
ATOM 516 C CA . ALA A 1 70 ? -17.644 11.607 -0.385 1.00 72.19 70 ALA A CA 1
ATOM 517 C C . ALA A 1 70 ? -18.840 11.043 -1.182 1.00 72.19 70 ALA A C 1
ATOM 519 O O . ALA A 1 70 ? -19.983 11.272 -0.800 1.00 72.19 70 ALA A O 1
ATOM 520 N N . THR A 1 71 ? -18.586 10.336 -2.289 1.00 67.25 71 THR A N 1
ATOM 521 C CA . THR A 1 71 ? -19.624 9.880 -3.237 1.00 67.25 71 THR A CA 1
ATOM 522 C C . THR A 1 71 ? -19.893 8.373 -3.140 1.00 67.25 71 THR A C 1
ATOM 524 O O . THR A 1 71 ? -20.860 7.869 -3.703 1.00 67.25 71 THR A O 1
ATOM 527 N N . VAL A 1 72 ? -19.035 7.624 -2.446 1.00 63.31 72 VAL A N 1
ATOM 528 C CA . VAL A 1 72 ? -19.076 6.158 -2.433 1.00 63.31 72 VAL A CA 1
ATOM 529 C C . VAL A 1 72 ? -19.925 5.669 -1.258 1.00 63.31 72 VAL A C 1
ATOM 531 O O . VAL A 1 72 ? -19.524 5.795 -0.106 1.00 63.31 72 VAL A O 1
ATOM 534 N N . GLU A 1 73 ? -21.080 5.073 -1.561 1.00 58.62 73 GLU A N 1
ATOM 535 C CA . GLU A 1 73 ? -21.912 4.341 -0.586 1.00 58.62 73 GLU A CA 1
ATOM 536 C C . GLU A 1 73 ? -21.366 2.934 -0.273 1.00 58.62 73 GLU A C 1
ATOM 538 O O . GLU A 1 73 ? -21.797 2.302 0.690 1.00 58.62 73 GLU A O 1
ATOM 543 N N . ASP A 1 74 ? -20.419 2.432 -1.075 1.00 55.91 74 ASP A N 1
ATOM 544 C CA . ASP A 1 74 ? -19.819 1.110 -0.883 1.00 55.91 74 ASP A CA 1
ATOM 545 C C . ASP A 1 74 ? -18.765 1.150 0.244 1.00 55.91 74 ASP A C 1
ATOM 547 O O . ASP A 1 74 ? -17.740 1.831 0.113 1.00 55.91 74 ASP A O 1
ATOM 551 N N . PRO A 1 75 ? -18.955 0.406 1.349 1.00 53.22 75 PRO A N 1
ATOM 552 C CA . PRO A 1 75 ? -18.018 0.394 2.466 1.00 53.22 75 PRO A CA 1
ATOM 553 C C . PRO A 1 75 ? -16.624 -0.125 2.091 1.00 53.22 75 PRO A C 1
ATOM 555 O O . PRO A 1 75 ? -15.694 0.039 2.881 1.00 53.22 75 PRO A O 1
ATOM 558 N N . GLN A 1 76 ? -16.416 -0.730 0.917 1.00 54.09 76 GLN A N 1
ATOM 559 C CA . GLN A 1 76 ? -15.100 -1.221 0.524 1.00 54.09 76 GLN A CA 1
ATOM 560 C C . GLN A 1 76 ? -14.800 -0.918 -0.949 1.00 54.09 76 GLN A C 1
ATOM 562 O O . GLN A 1 76 ? -15.137 -1.727 -1.813 1.00 54.09 76 GLN A O 1
ATOM 567 N N . PRO A 1 77 ? -14.127 0.209 -1.269 1.00 52.00 77 PRO A N 1
ATOM 568 C CA . PRO A 1 77 ? -13.728 0.494 -2.640 1.00 52.00 77 PRO A CA 1
ATOM 569 C C . PRO A 1 77 ? -12.861 -0.660 -3.138 1.00 52.00 77 PRO A C 1
ATOM 571 O O . PRO A 1 77 ? -11.761 -0.907 -2.637 1.00 52.00 77 PRO A O 1
ATOM 574 N N . ARG A 1 78 ? -13.382 -1.398 -4.117 1.00 54.25 78 ARG A N 1
ATOM 575 C CA . ARG A 1 78 ? -12.610 -2.391 -4.854 1.00 54.25 78 ARG A CA 1
ATOM 576 C C . ARG A 1 78 ? -11.559 -1.609 -5.627 1.00 54.25 78 ARG A C 1
ATOM 578 O O . ARG A 1 78 ? -11.883 -0.965 -6.620 1.00 54.25 78 ARG A O 1
ATOM 585 N N . SER A 1 79 ? -10.319 -1.608 -5.142 1.00 54.84 79 SER A N 1
ATOM 586 C CA . SER A 1 79 ? -9.202 -1.093 -5.930 1.00 54.84 79 SER A CA 1
ATOM 587 C C . SER A 1 79 ? -9.218 -1.815 -7.278 1.00 54.84 79 SER A C 1
ATOM 589 O O . SER A 1 79 ? -9.218 -3.046 -7.314 1.00 54.84 79 SER A O 1
ATOM 591 N N . SER A 1 80 ? -9.240 -1.068 -8.383 1.00 57.34 80 SER A N 1
ATOM 592 C CA . SER A 1 80 ? -9.084 -1.632 -9.731 1.00 57.34 80 SER A CA 1
ATOM 593 C C . SER A 1 80 ? -7.708 -2.275 -9.936 1.00 57.34 80 SER A C 1
ATOM 595 O O . SER A 1 80 ? -7.508 -3.003 -10.904 1.00 57.34 80 SER A O 1
ATOM 597 N N . HIS A 1 81 ? -6.775 -2.010 -9.019 1.00 62.12 81 HIS A N 1
ATOM 598 C CA . HIS A 1 81 ? -5.427 -2.554 -8.988 1.00 62.12 81 HIS A CA 1
ATOM 599 C C . HIS A 1 81 ? -5.285 -3.434 -7.740 1.00 62.12 81 HIS A C 1
ATOM 601 O O . HIS A 1 81 ? -5.272 -2.900 -6.623 1.00 62.12 81 HIS A O 1
ATOM 607 N N . PRO A 1 82 ? -5.258 -4.771 -7.875 1.00 73.12 82 PRO A N 1
ATOM 608 C CA . PRO A 1 82 ? -4.995 -5.635 -6.734 1.00 73.12 82 PRO A CA 1
ATOM 609 C C . PRO A 1 82 ? -3.613 -5.312 -6.159 1.00 73.12 82 PRO A C 1
ATOM 611 O O . PRO A 1 82 ? -2.671 -5.047 -6.899 1.00 73.12 82 PRO A O 1
ATOM 614 N N . TRP A 1 83 ? -3.499 -5.310 -4.832 1.00 82.56 83 TRP A N 1
ATOM 615 C CA . TRP A 1 83 ? -2.208 -5.102 -4.185 1.00 82.56 83 TRP A CA 1
ATOM 616 C C . TRP A 1 83 ? -1.271 -6.276 -4.459 1.00 82.56 83 TRP A C 1
ATOM 618 O O . TRP A 1 83 ? -1.675 -7.438 -4.375 1.00 82.56 83 TRP A O 1
ATOM 628 N N . HIS A 1 84 ? -0.006 -5.960 -4.713 1.00 86.25 84 HIS A N 1
ATOM 629 C CA . HIS A 1 84 ? 1.060 -6.918 -4.948 1.00 86.25 84 HIS A CA 1
ATOM 630 C C . HIS A 1 84 ? 2.223 -6.704 -3.977 1.00 86.25 84 HIS A C 1
ATOM 632 O O . HIS A 1 84 ? 2.604 -5.576 -3.669 1.00 86.25 84 HIS A O 1
ATOM 638 N N . PHE A 1 85 ? 2.843 -7.797 -3.541 1.00 86.31 85 PHE A N 1
ATOM 639 C CA . PHE A 1 85 ? 4.060 -7.762 -2.738 1.00 86.31 85 PHE A CA 1
ATOM 640 C C . PHE A 1 85 ? 5.284 -8.199 -3.540 1.00 86.31 85 PHE A C 1
ATOM 642 O O . PHE A 1 85 ? 5.214 -9.117 -4.361 1.00 86.31 85 PHE A O 1
ATOM 649 N N . ILE A 1 86 ? 6.421 -7.567 -3.263 1.00 86.19 86 ILE A N 1
ATOM 650 C CA . ILE A 1 86 ? 7.745 -8.020 -3.700 1.00 86.19 86 ILE A CA 1
ATOM 651 C C . ILE A 1 86 ? 8.568 -8.340 -2.464 1.00 86.19 86 ILE A C 1
ATOM 653 O O . ILE A 1 86 ? 8.611 -7.547 -1.526 1.00 86.19 86 ILE A O 1
ATOM 657 N N . THR A 1 87 ? 9.258 -9.472 -2.466 1.00 83.25 87 THR A N 1
ATOM 658 C CA . THR A 1 87 ? 10.227 -9.806 -1.420 1.00 83.25 87 THR A CA 1
ATOM 659 C C . THR A 1 87 ? 11.412 -10.554 -2.018 1.00 83.25 87 THR A C 1
ATOM 661 O O . THR A 1 87 ? 11.260 -11.274 -3.001 1.00 83.25 87 THR A O 1
ATOM 664 N N . ASN A 1 88 ? 12.590 -10.397 -1.425 1.00 84.62 88 ASN A N 1
ATOM 665 C CA . ASN A 1 88 ? 13.792 -11.167 -1.759 1.00 84.62 88 ASN A CA 1
ATOM 666 C C . ASN A 1 88 ? 13.952 -12.432 -0.895 1.00 84.62 88 ASN A C 1
ATOM 668 O O . ASN A 1 88 ? 14.978 -13.099 -0.957 1.00 84.62 88 ASN A O 1
ATOM 672 N N . ARG A 1 89 ? 12.976 -12.740 -0.028 1.00 85.12 89 ARG A N 1
ATOM 673 C CA . ARG A 1 89 ? 13.026 -13.898 0.871 1.00 85.12 89 ARG A CA 1
ATOM 674 C C . ARG A 1 89 ? 11.987 -14.928 0.461 1.00 85.12 89 ARG A C 1
ATOM 676 O O . ARG A 1 89 ? 10.788 -14.714 0.650 1.00 85.12 89 ARG A O 1
ATOM 683 N N . SER A 1 90 ? 12.434 -16.096 0.007 1.00 88.44 90 SER A N 1
ATOM 684 C CA . SER A 1 90 ? 11.543 -17.198 -0.387 1.00 88.44 90 SER A CA 1
ATOM 685 C C . SER A 1 90 ? 10.620 -17.663 0.744 1.00 88.44 90 SER A C 1
ATOM 687 O O . SER A 1 90 ? 9.484 -18.053 0.495 1.00 88.44 90 SER A O 1
ATOM 689 N N . THR A 1 91 ? 11.064 -17.577 2.003 1.00 89.00 91 THR A N 1
ATOM 690 C CA . THR A 1 91 ? 10.232 -17.909 3.173 1.00 89.00 91 THR A CA 1
ATOM 691 C C . THR A 1 91 ? 9.077 -16.923 3.361 1.00 89.00 91 THR A C 1
ATOM 693 O O . THR A 1 91 ? 7.941 -17.340 3.603 1.00 89.00 91 THR A O 1
ATOM 696 N N . THR A 1 92 ? 9.338 -15.622 3.201 1.00 87.50 92 THR A N 1
ATOM 697 C CA . THR A 1 92 ? 8.310 -14.572 3.223 1.00 87.50 92 THR A CA 1
ATOM 698 C C . THR A 1 92 ? 7.350 -14.748 2.053 1.00 87.50 92 THR A C 1
ATOM 700 O O . THR A 1 92 ? 6.138 -14.695 2.247 1.00 87.50 92 THR A O 1
ATOM 703 N N . LEU A 1 93 ? 7.872 -15.031 0.855 1.00 90.62 93 LEU A N 1
ATOM 704 C CA . LEU A 1 93 ? 7.061 -15.298 -0.331 1.00 90.62 93 LEU A CA 1
ATOM 705 C C . LEU A 1 93 ? 6.102 -16.475 -0.108 1.00 90.62 93 LEU A C 1
ATOM 707 O O . LEU A 1 93 ? 4.899 -16.322 -0.305 1.00 90.62 93 LEU A O 1
ATOM 711 N N . ALA A 1 94 ? 6.610 -17.613 0.373 1.00 91.50 94 ALA A N 1
ATOM 712 C CA . ALA A 1 94 ? 5.796 -18.791 0.669 1.00 91.50 94 ALA A CA 1
ATOM 713 C C . ALA A 1 94 ? 4.715 -18.500 1.725 1.00 91.50 94 ALA A C 1
ATOM 715 O O . ALA A 1 94 ? 3.586 -18.972 1.608 1.00 91.50 94 ALA A O 1
ATOM 716 N N . THR A 1 95 ? 5.037 -17.684 2.733 1.00 92.69 95 THR A N 1
ATOM 717 C CA . THR A 1 95 ? 4.077 -17.258 3.765 1.00 92.69 95 THR A CA 1
ATOM 718 C C . THR A 1 95 ? 2.969 -16.377 3.186 1.00 92.69 95 THR A C 1
ATOM 720 O O . THR A 1 95 ? 1.802 -16.562 3.507 1.00 92.69 95 THR A O 1
ATOM 723 N N . LEU A 1 96 ? 3.305 -15.431 2.308 1.00 90.50 96 LEU A N 1
ATOM 724 C CA . LEU A 1 96 ? 2.317 -14.574 1.647 1.00 90.50 96 LEU A CA 1
ATOM 725 C C . LEU A 1 96 ? 1.409 -15.386 0.719 1.00 90.50 96 LEU A C 1
ATOM 727 O O . LEU A 1 96 ? 0.192 -15.214 0.724 1.00 90.50 96 LEU A O 1
ATOM 731 N N . GLN A 1 97 ? 1.993 -16.309 -0.044 1.00 93.00 97 GLN A N 1
ATOM 732 C CA . GLN A 1 97 ? 1.244 -17.187 -0.938 1.00 93.00 97 GLN A CA 1
ATOM 733 C C . GLN A 1 97 ? 0.310 -18.127 -0.166 1.00 93.00 97 GLN A C 1
ATOM 735 O O . GLN A 1 97 ? -0.818 -18.347 -0.603 1.00 93.00 97 GLN A O 1
ATOM 740 N N . SER A 1 98 ? 0.724 -18.637 1.001 1.00 95.12 98 SER A N 1
ATOM 741 C CA . SER A 1 98 ? -0.114 -19.532 1.812 1.00 95.12 98 SER A CA 1
ATOM 742 C C . SER A 1 98 ? -1.367 -18.853 2.377 1.00 95.12 98 SER A C 1
ATOM 744 O O . SER A 1 98 ? -2.370 -19.529 2.599 1.00 95.12 98 SER A O 1
ATOM 746 N N . ILE A 1 99 ? -1.348 -17.525 2.546 1.00 94.12 99 ILE A N 1
ATOM 747 C CA . ILE A 1 99 ? -2.517 -16.718 2.937 1.00 94.12 99 ILE A CA 1
ATOM 748 C C . ILE A 1 99 ? -3.265 -16.109 1.736 1.00 94.12 99 ILE A C 1
ATOM 750 O O . ILE A 1 99 ? -4.163 -15.291 1.922 1.00 94.12 99 ILE A O 1
ATOM 754 N N . GLY A 1 100 ? -2.902 -16.486 0.505 1.00 90.12 100 GLY A N 1
ATOM 755 C CA . GLY A 1 100 ? -3.549 -16.025 -0.727 1.00 90.12 100 GLY A CA 1
ATOM 756 C C . GLY A 1 100 ? -3.168 -14.610 -1.173 1.00 90.12 100 GLY A C 1
ATOM 757 O O . GLY A 1 100 ? -3.840 -14.041 -2.034 1.00 90.12 100 GLY A O 1
ATOM 758 N N . ALA A 1 101 ? -2.110 -14.017 -0.613 1.00 89.00 101 ALA A N 1
ATOM 759 C CA . ALA A 1 101 ? -1.633 -12.716 -1.061 1.00 89.00 101 ALA A CA 1
ATOM 760 C C . ALA A 1 101 ? -0.961 -12.825 -2.439 1.00 89.00 101 ALA A C 1
ATOM 762 O O . ALA A 1 101 ? -0.236 -13.777 -2.733 1.00 89.00 101 ALA A O 1
ATOM 763 N N . SER A 1 102 ? -1.159 -11.810 -3.282 1.00 89.62 102 SER A N 1
ATOM 764 C CA . SER A 1 102 ? -0.435 -11.707 -4.549 1.00 89.62 102 SER A CA 1
ATOM 765 C C . SER A 1 102 ? 0.994 -11.247 -4.272 1.00 89.62 102 SER A C 1
ATOM 767 O O . SER A 1 102 ? 1.222 -10.081 -3.961 1.00 89.62 102 SER A O 1
ATOM 769 N N . ALA A 1 103 ? 1.963 -12.153 -4.363 1.00 88.81 103 ALA A N 1
ATOM 770 C CA . ALA A 1 103 ? 3.363 -11.871 -4.063 1.00 88.81 103 ALA A CA 1
ATOM 771 C C . ALA A 1 103 ? 4.298 -12.526 -5.085 1.00 88.81 103 ALA A C 1
ATOM 773 O O . ALA A 1 103 ? 3.988 -13.592 -5.618 1.00 88.81 103 ALA A O 1
ATOM 774 N N . ARG A 1 104 ? 5.447 -11.893 -5.336 1.00 88.81 104 ARG A N 1
ATOM 775 C CA . ARG A 1 104 ? 6.504 -12.408 -6.218 1.00 88.81 104 ARG A CA 1
ATOM 776 C C . ARG A 1 104 ? 7.883 -12.276 -5.590 1.00 88.81 104 ARG A C 1
ATOM 778 O O . ARG A 1 104 ? 8.092 -11.426 -4.716 1.00 88.81 104 ARG A O 1
ATOM 785 N N . HIS A 1 105 ? 8.817 -13.092 -6.070 1.00 87.50 105 HIS A N 1
ATOM 786 C CA . HIS A 1 105 ? 10.221 -12.917 -5.737 1.00 87.50 105 HIS A CA 1
ATOM 787 C C . HIS A 1 105 ? 10.782 -11.671 -6.438 1.00 87.50 105 HIS A C 1
ATOM 789 O O . HIS A 1 105 ? 10.341 -11.316 -7.531 1.00 87.50 105 HIS A O 1
ATOM 795 N N . ALA A 1 106 ? 11.750 -10.996 -5.818 1.00 83.56 106 ALA A N 1
ATOM 796 C CA . ALA A 1 106 ? 12.396 -9.805 -6.376 1.00 83.56 106 ALA A CA 1
ATOM 797 C C . ALA A 1 106 ? 13.058 -10.061 -7.744 1.00 83.56 106 ALA A C 1
ATOM 799 O O . ALA A 1 106 ? 13.070 -9.179 -8.600 1.00 83.56 106 ALA A O 1
ATOM 800 N N . GLU A 1 107 ? 13.556 -11.279 -7.951 1.00 79.31 107 GLU A N 1
ATOM 801 C CA . GLU A 1 107 ? 14.249 -11.708 -9.173 1.00 79.31 107 GLU A CA 1
ATOM 802 C C . GLU A 1 107 ? 13.284 -12.128 -10.299 1.00 79.31 107 GLU A C 1
ATOM 804 O O . GLU A 1 107 ? 13.671 -12.159 -11.469 1.00 79.31 107 GLU A O 1
ATOM 809 N N . ASP A 1 108 ? 12.007 -12.377 -9.983 1.00 79.12 108 ASP A N 1
ATOM 810 C CA . ASP A 1 108 ? 10.982 -12.770 -10.955 1.00 79.12 108 ASP A CA 1
ATOM 811 C C . ASP A 1 108 ? 10.471 -11.540 -11.720 1.00 79.12 108 ASP A C 1
ATOM 813 O O . ASP A 1 108 ? 9.371 -11.019 -11.498 1.00 79.12 108 ASP A O 1
ATOM 817 N N . ARG A 1 109 ? 11.294 -11.031 -12.639 1.00 66.94 109 ARG A N 1
ATOM 818 C CA . ARG A 1 109 ? 10.986 -9.833 -13.425 1.00 66.94 109 ARG A CA 1
ATOM 819 C C . ARG A 1 109 ? 10.180 -10.196 -14.672 1.00 66.94 109 ARG A C 1
ATOM 821 O O . ARG A 1 109 ? 10.708 -10.272 -15.775 1.00 66.94 109 ARG A O 1
ATOM 828 N N . SER A 1 110 ? 8.878 -10.410 -14.494 1.00 61.47 110 SER A N 1
ATOM 829 C CA . SER A 1 110 ? 7.965 -10.796 -15.584 1.00 61.47 110 SER A CA 1
ATOM 830 C C . SER A 1 110 ? 7.745 -9.679 -16.622 1.00 61.47 110 SER A C 1
ATOM 832 O O . SER A 1 110 ? 7.400 -9.970 -17.762 1.00 61.47 110 SER A O 1
ATOM 834 N N . ASP A 1 111 ? 7.971 -8.412 -16.246 1.00 64.56 111 ASP A N 1
ATOM 835 C CA . ASP A 1 111 ? 8.022 -7.252 -17.152 1.00 64.56 111 ASP A CA 1
ATOM 836 C C . ASP A 1 111 ? 8.863 -6.115 -16.523 1.00 64.56 111 ASP A C 1
ATOM 838 O O . ASP A 1 111 ? 8.390 -5.427 -15.608 1.00 64.56 111 ASP A O 1
ATOM 842 N N . PRO A 1 112 ? 10.107 -5.876 -16.973 1.00 59.50 112 PRO A N 1
ATOM 843 C CA . PRO A 1 112 ? 10.989 -4.880 -16.373 1.00 59.50 112 PRO A CA 1
ATOM 844 C C . PRO A 1 112 ? 10.521 -3.429 -16.540 1.00 59.50 112 PRO A C 1
ATOM 846 O O . PRO A 1 112 ? 10.979 -2.586 -15.768 1.00 59.50 112 PRO A O 1
ATOM 849 N N . ALA A 1 113 ? 9.630 -3.138 -17.498 1.00 59.50 113 ALA A N 1
ATOM 850 C CA . ALA A 1 113 ? 9.122 -1.791 -17.759 1.00 59.50 113 ALA A CA 1
ATOM 851 C C . ALA A 1 113 ? 7.970 -1.390 -16.823 1.00 59.50 113 ALA A C 1
ATOM 853 O O . ALA A 1 113 ? 7.714 -0.201 -16.635 1.00 59.50 113 ALA A O 1
ATOM 854 N N . ARG A 1 114 ? 7.276 -2.371 -16.234 1.00 61.22 114 ARG A N 1
ATOM 855 C CA . ARG A 1 114 ? 6.129 -2.155 -15.331 1.00 61.22 114 ARG A CA 1
ATOM 856 C C . ARG A 1 114 ? 6.384 -2.592 -13.893 1.00 61.22 114 ARG A C 1
ATOM 858 O O . ARG A 1 114 ? 5.604 -2.263 -13.006 1.00 61.22 114 ARG A O 1
ATOM 865 N N . THR A 1 115 ? 7.472 -3.316 -13.656 1.00 65.19 115 THR A N 1
ATOM 866 C CA . THR A 1 115 ? 7.813 -3.855 -12.338 1.00 65.19 115 THR A CA 1
ATOM 867 C C . THR A 1 115 ? 8.822 -2.936 -11.650 1.00 65.19 115 THR A C 1
ATOM 869 O O . THR A 1 115 ? 9.931 -2.785 -12.174 1.00 65.19 115 THR A O 1
ATOM 872 N N . PRO A 1 116 ? 8.496 -2.345 -10.482 1.00 71.38 116 PRO A N 1
ATOM 873 C CA . PRO A 1 116 ? 9.480 -1.594 -9.713 1.00 71.38 116 PRO A CA 1
ATOM 874 C C . PRO A 1 116 ? 10.652 -2.506 -9.330 1.00 71.38 116 PRO A C 1
ATOM 876 O O . PRO A 1 116 ? 10.452 -3.668 -8.969 1.00 71.38 116 PRO A O 1
ATOM 879 N N . ALA A 1 117 ? 11.871 -1.979 -9.448 1.00 72.69 117 ALA A N 1
ATOM 880 C CA . ALA A 1 117 ? 13.086 -2.696 -9.087 1.00 72.69 117 ALA A CA 1
ATOM 881 C C . ALA A 1 117 ? 13.219 -2.778 -7.561 1.00 72.69 117 ALA A C 1
ATOM 883 O O . ALA A 1 117 ? 13.010 -1.789 -6.856 1.00 72.69 117 ALA A O 1
ATOM 884 N N . TYR A 1 118 ? 13.571 -3.957 -7.058 1.00 75.38 118 TYR A N 1
ATOM 885 C CA . TYR A 1 118 ? 13.876 -4.157 -5.648 1.00 75.38 118 TYR A CA 1
ATOM 886 C C . TYR A 1 118 ? 15.333 -3.757 -5.399 1.00 75.38 118 TYR A C 1
ATOM 888 O O . TYR A 1 118 ? 16.235 -4.374 -5.950 1.00 75.38 118 TYR A O 1
ATOM 896 N N . LEU A 1 119 ? 15.568 -2.714 -4.601 1.00 73.00 119 LEU A N 1
ATOM 897 C CA . LEU A 1 119 ? 16.913 -2.141 -4.431 1.00 73.00 119 LEU A CA 1
ATOM 898 C C . LEU A 1 119 ? 17.759 -2.817 -3.340 1.00 73.00 119 LEU A C 1
ATOM 900 O O . LEU A 1 119 ? 18.909 -2.430 -3.156 1.00 73.00 119 LEU A O 1
ATOM 904 N N . GLY A 1 120 ? 17.218 -3.823 -2.641 1.00 67.56 120 GLY A N 1
ATOM 905 C CA . GLY A 1 120 ? 17.894 -4.459 -1.509 1.00 67.56 120 GLY A CA 1
ATOM 906 C C . GLY A 1 120 ? 18.189 -3.479 -0.368 1.00 67.56 120 GLY A C 1
ATOM 907 O O . GLY A 1 120 ? 17.974 -2.272 -0.472 1.00 67.56 120 GLY A O 1
ATOM 908 N N . PHE A 1 121 ? 18.651 -4.002 0.762 1.00 65.75 121 PHE A N 1
ATOM 909 C CA . PHE A 1 121 ? 19.182 -3.169 1.850 1.00 65.75 121 PHE A CA 1
ATOM 910 C C . PHE A 1 121 ? 20.595 -3.606 2.253 1.00 65.75 121 PHE A C 1
ATOM 912 O O . PHE A 1 121 ? 21.395 -2.774 2.674 1.00 65.75 121 PHE A O 1
ATOM 919 N N . PHE A 1 122 ? 20.931 -4.884 2.054 1.00 61.41 122 PHE A N 1
ATOM 920 C CA . PHE A 1 122 ? 22.263 -5.434 2.281 1.00 61.41 122 PHE A CA 1
ATOM 921 C C . PHE A 1 122 ? 22.875 -5.963 0.984 1.00 61.41 122 PHE A C 1
ATOM 923 O O . PHE A 1 122 ? 22.161 -6.387 0.083 1.00 61.41 122 PHE A O 1
ATOM 930 N N . ASP A 1 123 ? 24.204 -5.963 0.895 1.00 56.00 123 ASP A N 1
ATOM 931 C CA . ASP A 1 123 ? 24.923 -6.415 -0.303 1.00 56.00 123 ASP A CA 1
ATOM 932 C C . ASP A 1 123 ? 24.605 -7.888 -0.619 1.00 56.00 123 ASP A C 1
ATOM 934 O O . ASP A 1 123 ? 24.430 -8.259 -1.773 1.00 56.00 123 ASP A O 1
ATOM 938 N N . GLU A 1 124 ? 24.425 -8.717 0.415 1.00 59.56 124 GLU A N 1
ATOM 939 C CA . GLU A 1 124 ? 24.005 -10.127 0.325 1.00 59.56 124 GLU A CA 1
ATOM 940 C C . GLU A 1 124 ? 22.578 -10.319 -0.225 1.00 59.56 124 GLU A C 1
ATOM 942 O O . GLU A 1 124 ? 22.265 -11.394 -0.729 1.00 59.56 124 GLU A O 1
ATOM 947 N N . ASP A 1 125 ? 21.737 -9.282 -0.162 1.00 57.88 125 ASP A N 1
ATOM 948 C CA . ASP A 1 125 ? 20.342 -9.281 -0.621 1.00 57.88 125 ASP A CA 1
ATOM 949 C C . ASP A 1 125 ? 20.180 -8.811 -2.078 1.00 57.88 125 ASP A C 1
ATOM 951 O O . ASP A 1 125 ? 19.064 -8.832 -2.609 1.00 57.88 125 ASP A O 1
ATOM 955 N N . ILE A 1 126 ? 21.262 -8.336 -2.702 1.00 56.62 126 ILE A N 1
ATOM 956 C CA . ILE A 1 126 ? 21.293 -7.855 -4.085 1.00 56.62 126 ILE A CA 1
ATOM 957 C C . ILE A 1 126 ? 21.739 -9.011 -4.986 1.00 56.62 126 ILE A C 1
ATOM 959 O O . ILE A 1 126 ? 22.798 -9.604 -4.769 1.00 56.62 126 ILE A O 1
ATOM 963 N N . SER A 1 127 ? 20.942 -9.315 -6.014 1.00 57.66 127 SER A N 1
ATOM 964 C CA . SER A 1 127 ? 21.292 -10.319 -7.024 1.00 57.66 127 SER A CA 1
ATOM 965 C C . SER A 1 127 ? 22.623 -9.964 -7.709 1.00 57.66 127 SER A C 1
ATOM 967 O O . SER A 1 127 ? 22.922 -8.788 -7.941 1.00 57.66 127 SER A O 1
ATOM 969 N N . ASP A 1 128 ? 23.430 -10.959 -8.093 1.00 52.16 128 ASP A N 1
ATOM 970 C CA . ASP A 1 128 ? 24.727 -10.716 -8.759 1.00 52.16 128 ASP A CA 1
ATOM 971 C C . ASP A 1 128 ? 24.589 -9.898 -10.060 1.00 52.16 128 ASP A C 1
ATOM 973 O O . ASP A 1 128 ? 25.492 -9.144 -10.429 1.00 52.16 128 ASP A O 1
ATOM 977 N N . SER A 1 129 ? 23.434 -9.982 -10.730 1.00 54.88 129 SER A N 1
ATOM 978 C CA . SER A 1 129 ? 23.108 -9.169 -11.907 1.00 54.88 129 SER A CA 1
ATOM 979 C C . SER A 1 129 ? 22.949 -7.676 -11.609 1.00 54.88 129 SER A C 1
ATOM 981 O O . SER A 1 129 ? 23.325 -6.855 -12.444 1.00 54.88 129 SER A O 1
ATOM 983 N N . ASP A 1 130 ? 22.443 -7.307 -10.431 1.00 51.31 130 ASP A N 1
ATOM 984 C CA . ASP A 1 130 ? 22.263 -5.904 -10.037 1.00 51.31 130 ASP A CA 1
ATOM 985 C C . ASP A 1 130 ? 23.570 -5.284 -9.512 1.00 51.31 130 ASP A C 1
ATOM 987 O O . ASP A 1 130 ? 23.818 -4.090 -9.707 1.00 51.31 130 ASP A O 1
ATOM 991 N N . ARG A 1 131 ? 24.470 -6.098 -8.935 1.00 52.88 131 ARG A N 1
ATOM 992 C CA . ARG A 1 131 ? 25.813 -5.653 -8.511 1.00 52.88 131 ARG A CA 1
ATOM 993 C C . ARG A 1 131 ? 26.665 -5.152 -9.678 1.00 52.88 131 ARG A C 1
ATOM 995 O O . ARG A 1 131 ? 27.441 -4.213 -9.518 1.00 52.88 131 ARG A O 1
ATOM 1002 N N . LEU A 1 132 ? 26.509 -5.755 -10.857 1.00 51.41 132 LEU A N 1
ATOM 1003 C CA . LEU A 1 132 ? 27.253 -5.400 -12.071 1.00 51.41 132 LEU A CA 1
ATOM 1004 C C . LEU A 1 132 ? 26.784 -4.082 -12.717 1.00 51.41 132 LEU A C 1
ATOM 1006 O O . LEU A 1 132 ? 27.538 -3.488 -13.487 1.00 51.41 132 LEU A O 1
ATOM 1010 N N . GLY A 1 133 ? 25.570 -3.613 -12.405 1.00 45.66 133 GLY A N 1
ATOM 1011 C CA . GLY A 1 133 ? 25.005 -2.356 -12.916 1.00 45.66 133 GLY A CA 1
ATOM 1012 C C . GLY A 1 133 ? 25.172 -1.151 -11.984 1.00 45.66 133 GLY A C 1
ATOM 1013 O O . GLY A 1 133 ? 24.895 -0.022 -12.392 1.00 45.66 133 GLY A O 1
ATOM 1014 N N . SER A 1 134 ? 25.620 -1.370 -10.746 1.00 43.50 134 SER A N 1
ATOM 1015 C CA . SER A 1 134 ? 25.776 -0.312 -9.748 1.00 43.50 134 SER A CA 1
ATOM 1016 C C . SER A 1 134 ? 27.173 0.322 -9.853 1.00 43.50 134 SER A C 1
ATOM 1018 O O . SER A 1 134 ? 28.174 -0.400 -9.784 1.00 43.50 134 SER A O 1
ATOM 1020 N N . PRO A 1 135 ? 27.309 1.652 -10.034 1.00 44.22 135 PRO A N 1
ATOM 1021 C CA . PRO A 1 135 ? 28.618 2.292 -10.012 1.00 44.22 135 PRO A CA 1
ATOM 1022 C C . PRO A 1 135 ? 29.231 2.083 -8.625 1.00 44.22 135 PRO A C 1
ATOM 1024 O O . PRO A 1 135 ? 28.689 2.559 -7.628 1.00 44.22 135 P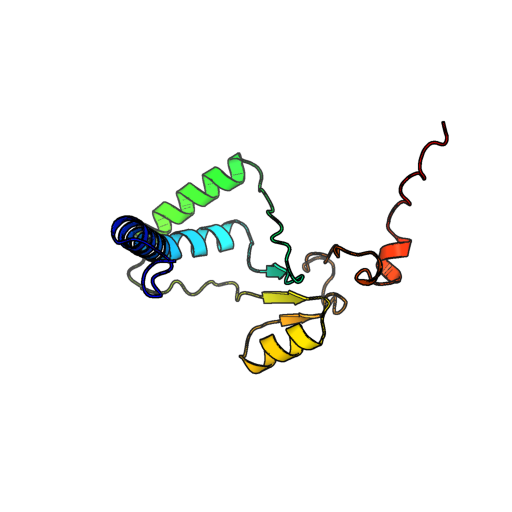RO A O 1
ATOM 1027 N N . ARG A 1 136 ? 30.352 1.347 -8.564 1.00 44.00 136 ARG A N 1
ATOM 1028 C CA . ARG A 1 136 ? 31.118 1.131 -7.327 1.00 44.00 136 ARG A CA 1
ATOM 1029 C C . ARG A 1 136 ? 31.282 2.465 -6.600 1.00 44.00 136 ARG A C 1
ATOM 1031 O O . ARG A 1 136 ? 31.874 3.394 -7.151 1.00 44.00 136 ARG A O 1
ATOM 1038 N N . ALA A 1 137 ? 30.773 2.540 -5.371 1.00 48.19 137 ALA A N 1
ATOM 1039 C CA . ALA A 1 137 ? 31.031 3.672 -4.497 1.00 48.19 137 ALA A CA 1
ATOM 1040 C C . ALA A 1 137 ? 32.556 3.872 -4.380 1.00 48.19 137 ALA A C 1
ATOM 1042 O O . ALA A 1 137 ? 33.287 2.881 -4.248 1.00 48.19 137 ALA A O 1
ATOM 1043 N N . PRO A 1 138 ? 33.062 5.115 -4.461 1.00 40.81 138 PRO A N 1
ATOM 1044 C CA . PRO A 1 138 ? 34.481 5.366 -4.274 1.00 40.81 138 PRO A CA 1
ATOM 1045 C C . PRO A 1 138 ? 34.872 4.919 -2.862 1.00 40.81 138 PRO A C 1
ATOM 1047 O O . PRO A 1 138 ? 34.208 5.266 -1.884 1.00 40.81 138 PRO A O 1
ATOM 1050 N N . GLY A 1 139 ? 35.921 4.097 -2.778 1.00 48.34 139 GLY A N 1
ATOM 1051 C CA . GLY A 1 139 ? 36.453 3.593 -1.514 1.00 48.34 139 GLY A CA 1
ATOM 1052 C C . GLY A 1 139 ? 36.851 4.727 -0.561 1.00 48.34 139 GLY A C 1
ATOM 1053 O O . GLY A 1 139 ? 37.024 5.869 -0.998 1.00 48.34 139 GLY A O 1
ATOM 1054 N N . PRO A 1 140 ? 36.989 4.434 0.743 1.00 38.84 140 PRO A N 1
ATOM 1055 C CA . PRO A 1 140 ? 37.264 5.459 1.736 1.00 38.84 140 PRO A CA 1
ATOM 1056 C C . PRO A 1 140 ? 38.575 6.175 1.402 1.00 38.84 140 PRO A C 1
ATOM 1058 O O . PRO A 1 140 ? 39.599 5.537 1.147 1.00 38.84 140 PRO A O 1
ATOM 1061 N N . LEU A 1 141 ? 38.517 7.508 1.398 1.00 43.31 141 LEU A N 1
ATOM 1062 C CA . LEU A 1 141 ? 39.689 8.370 1.320 1.00 43.31 141 LEU A CA 1
ATOM 1063 C C . LEU A 1 141 ? 40.607 8.023 2.494 1.00 43.31 141 LEU A C 1
ATOM 1065 O O . LEU A 1 141 ? 40.250 8.237 3.653 1.00 43.31 141 LEU A O 1
ATOM 1069 N N . GLN A 1 142 ? 41.769 7.453 2.183 1.00 44.78 142 GLN A N 1
ATOM 1070 C CA . GLN A 1 142 ? 42.858 7.342 3.143 1.00 44.78 142 GLN A CA 1
ATOM 1071 C C . GLN A 1 142 ? 43.380 8.760 3.403 1.00 44.78 142 GLN A C 1
ATOM 1073 O O . GLN A 1 142 ? 43.788 9.446 2.464 1.00 44.78 142 GLN A O 1
ATOM 1078 N N . LEU A 1 143 ? 43.277 9.196 4.660 1.00 50.25 143 LEU A N 1
ATOM 1079 C CA . LEU A 1 143 ? 43.984 10.357 5.202 1.00 50.25 143 LEU A CA 1
ATOM 1080 C C . LEU A 1 143 ? 45.419 9.965 5.556 1.00 50.25 143 LEU A C 1
ATOM 1082 O O . LEU A 1 143 ? 45.591 8.849 6.098 1.00 50.25 143 LEU A O 1
#